Protein AF-A0A0J6ZMY3-F1 (afdb_monomer)

InterPro domains:
  IPR015421 Pyridoxal phosphate-dependent transferase, major domain [G3DSA:3.40.640.10] (1-55)
  IPR015424 Pyridoxal phosphate-dependent transferase [SSF53383] (2-53)

Solvent-accessible surface area (backbone atoms only — not comparable to full-atom values): 3758 Å² total; per-residue (Å²): 113,69,67,59,58,51,44,61,74,78,44,94,63,62,60,47,80,44,45,49,52,57,18,87,90,79,60,44,68,58,52,70,69,56,51,52,49,50,54,52,49,29,63,76,64,67,29,49,74,45,79,46,60,89,73,68,72,78,88,130

Secondary structure (DSSP, 8-state):
-HHHHHHHHHS---EEEE--SSBTTTTB---HHHHHHHHHHHHHTTPEEEE--TT-----

Radius of gyration: 12.61 Å; Cα contacts (8 Å, |Δi|>4): 60; chains: 1; bounding box: 27×29×28 Å

Structure (mmCIF, N/CA/C/O backbone):
data_AF-A0A0J6ZMY3-F1
#
_entry.id   AF-A0A0J6ZMY3-F1
#
loop_
_atom_site.group_PDB
_atom_site.id
_atom_site.type_symbol
_atom_site.label_atom_id
_atom_site.label_alt_id
_atom_site.label_comp_id
_atom_site.label_asym_id
_atom_site.label_entity_id
_atom_site.label_seq_id
_atom_site.pdbx_PDB_ins_code
_atom_site.Cartn_x
_atom_site.Cartn_y
_atom_site.Cartn_z
_atom_site.occupancy
_atom_site.B_iso_or_equiv
_atom_site.auth_seq_id
_atom_site.auth_comp_id
_atom_site.auth_asym_id
_atom_site.auth_atom_id
_atom_site.pdbx_PDB_model_num
ATOM 1 N N . MET A 1 1 ? 5.530 6.228 5.090 1.00 83.75 1 MET A N 1
ATOM 2 C CA . MET A 1 1 ? 4.572 5.438 5.903 1.00 83.75 1 MET A CA 1
ATOM 3 C C . MET A 1 1 ? 3.808 6.268 6.938 1.00 83.75 1 MET A C 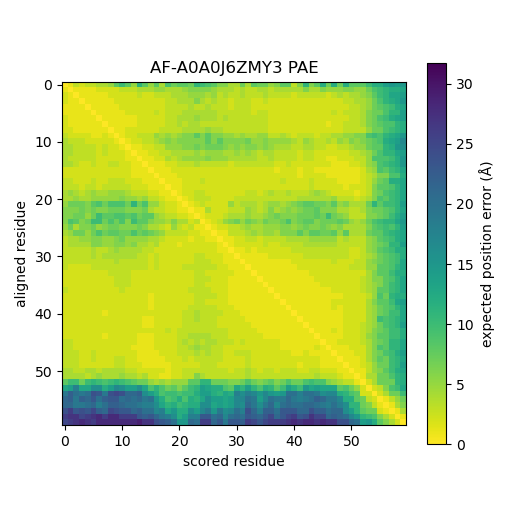1
ATOM 5 O O . MET A 1 1 ? 2.628 6.022 7.143 1.00 83.75 1 MET A O 1
ATOM 9 N N . GLU A 1 2 ? 4.431 7.264 7.571 1.00 89.69 2 GLU A N 1
ATOM 10 C CA . GLU A 1 2 ? 3.770 8.136 8.559 1.00 89.69 2 GLU A CA 1
ATOM 11 C C . GLU A 1 2 ? 2.493 8.820 8.031 1.00 89.69 2 GLU A C 1
ATOM 13 O O . GLU A 1 2 ? 1.483 8.868 8.729 1.00 89.69 2 GLU A O 1
ATOM 18 N N . SER A 1 3 ? 2.493 9.250 6.765 1.00 91.56 3 SER A N 1
ATOM 19 C CA . SER A 1 3 ? 1.321 9.853 6.118 1.00 91.56 3 SER A CA 1
ATOM 20 C C . SER A 1 3 ? 0.118 8.907 6.045 1.00 91.56 3 SER A C 1
ATOM 22 O O . SER A 1 3 ? -1.002 9.350 6.268 1.00 91.56 3 SER A O 1
ATOM 24 N N . LEU A 1 4 ? 0.332 7.604 5.808 1.00 90.75 4 LEU A N 1
ATOM 25 C CA . L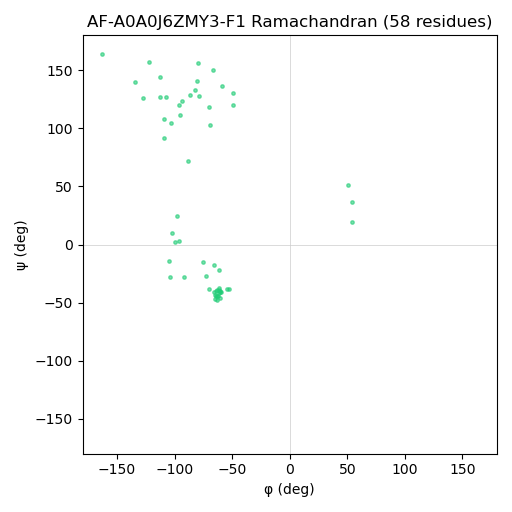EU A 1 4 ? -0.748 6.609 5.821 1.00 90.75 4 LEU A CA 1
ATOM 26 C C . LEU A 1 4 ? -1.396 6.535 7.208 1.00 90.75 4 LEU A C 1
ATOM 28 O O . LEU A 1 4 ? -2.616 6.529 7.320 1.00 90.75 4 LEU A O 1
ATOM 32 N N . VAL A 1 5 ? -0.582 6.527 8.267 1.00 93.00 5 VAL A N 1
ATOM 33 C CA . VAL A 1 5 ? -1.069 6.473 9.653 1.00 93.00 5 VAL A CA 1
ATOM 34 C C . VAL A 1 5 ? -1.869 7.723 10.013 1.00 93.00 5 VAL A C 1
ATOM 36 O O . VAL A 1 5 ? -2.874 7.613 10.707 1.00 93.00 5 VAL A O 1
ATOM 39 N N . GLN A 1 6 ? -1.436 8.904 9.563 1.00 94.56 6 GLN A N 1
ATOM 40 C CA . GLN A 1 6 ? -2.198 10.139 9.769 1.00 94.56 6 GLN A CA 1
ATOM 41 C C . GLN A 1 6 ?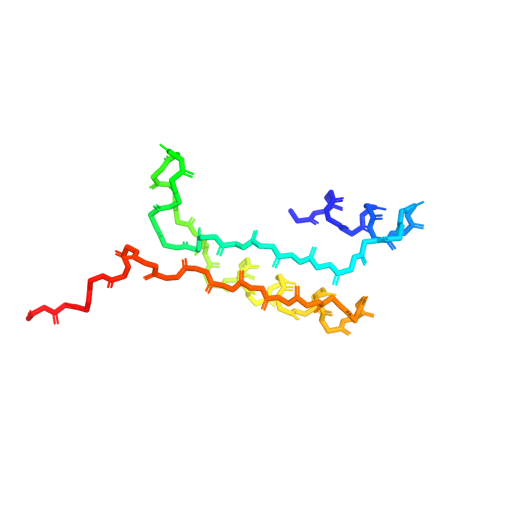 -3.551 10.070 9.063 1.00 94.56 6 GLN A C 1
ATOM 43 O O . GLN A 1 6 ? -4.574 10.298 9.699 1.00 94.56 6 GLN A O 1
ATOM 48 N N . LEU A 1 7 ? -3.565 9.651 7.797 1.00 94.38 7 LEU A N 1
ATOM 49 C CA . LEU A 1 7 ? -4.798 9.519 7.031 1.00 94.38 7 LEU A CA 1
ATOM 50 C C . LEU A 1 7 ? -5.776 8.513 7.656 1.00 94.38 7 LEU A C 1
ATOM 52 O O . LEU A 1 7 ? -6.957 8.809 7.748 1.00 94.38 7 LEU A O 1
ATOM 56 N N . CYS A 1 8 ? -5.297 7.380 8.180 1.00 93.12 8 CYS A N 1
ATOM 57 C CA . CYS A 1 8 ? -6.153 6.405 8.875 1.00 93.12 8 CYS A CA 1
ATOM 58 C C . CYS A 1 8 ? -6.762 6.936 10.186 1.00 93.12 8 CYS A C 1
ATOM 60 O O . CYS A 1 8 ? -7.673 6.322 10.733 1.00 93.12 8 CYS A O 1
ATOM 62 N N . LYS A 1 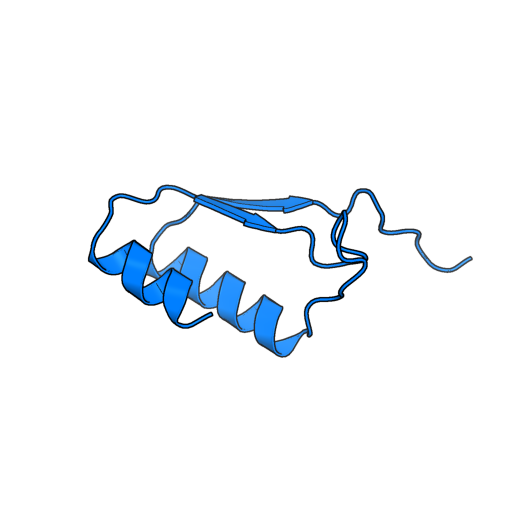9 ? -6.217 8.021 10.753 1.00 93.31 9 LYS A N 1
ATOM 6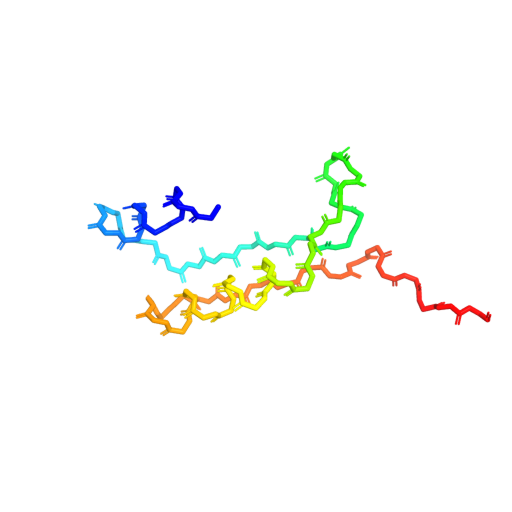3 C CA . LYS A 1 9 ? -6.742 8.651 11.975 1.00 93.31 9 LYS A CA 1
ATOM 64 C C . LYS A 1 9 ? -7.744 9.759 11.680 1.00 93.31 9 LYS A C 1
ATOM 66 O O . LYS A 1 9 ? -8.557 10.063 12.549 1.00 93.31 9 LYS A O 1
ATOM 71 N N . THR A 1 10 ? -7.628 10.408 10.524 1.00 95.06 10 THR A N 1
ATOM 72 C CA . THR A 1 10 ? -8.430 11.587 10.174 1.00 95.06 10 THR A CA 1
ATOM 73 C C . THR A 1 10 ? -9.540 11.272 9.183 1.00 95.06 10 THR A C 1
ATOM 75 O O . THR A 1 10 ? -10.569 11.935 9.21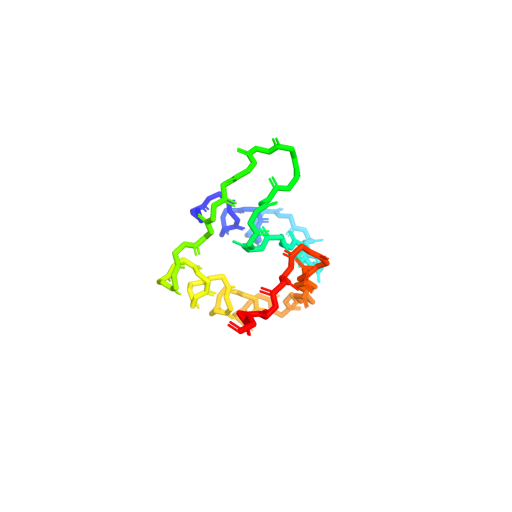5 1.00 95.06 10 THR A O 1
ATOM 78 N N . GLU A 1 11 ? -9.349 10.255 8.345 1.00 93.56 11 GLU A N 1
ATOM 79 C CA . GLU A 1 11 ? -10.252 9.871 7.265 1.00 93.56 11 GLU A CA 1
ATOM 80 C C . GLU A 1 11 ? -10.726 8.420 7.425 1.00 93.56 11 GLU A C 1
ATOM 82 O O . GLU A 1 11 ? -10.045 7.585 8.026 1.00 93.56 11 GLU A O 1
ATOM 87 N N . ASP A 1 12 ? -11.872 8.099 6.823 1.00 92.19 12 ASP A N 1
ATOM 88 C CA . ASP A 1 12 ? -12.419 6.737 6.779 1.00 92.19 12 ASP A CA 1
ATOM 89 C C . ASP A 1 12 ? -11.870 5.967 5.564 1.00 92.19 12 ASP A C 1
ATOM 91 O O . ASP A 1 12 ? -12.533 5.778 4.540 1.00 92.19 12 ASP A O 1
ATOM 95 N N . ILE A 1 13 ? -10.588 5.600 5.636 1.00 94.75 13 ILE A N 1
ATOM 96 C CA . ILE A 1 13 ? -9.914 4.826 4.587 1.00 94.75 13 ILE A CA 1
ATOM 97 C C . ILE A 1 13 ? -10.226 3.343 4.752 1.00 94.75 13 ILE A C 1
ATOM 99 O O . ILE A 1 13 ? -10.065 2.774 5.825 1.00 94.75 13 ILE A O 1
ATOM 103 N N . THR A 1 14 ? -10.587 2.690 3.650 1.00 94.44 14 THR A N 1
ATOM 104 C CA . THR A 1 14 ? -10.980 1.273 3.635 1.00 94.44 14 THR A CA 1
ATOM 105 C C . THR A 1 14 ? -9.911 0.340 3.067 1.00 94.44 14 THR A C 1
ATOM 107 O O . THR A 1 14 ? -9.992 -0.877 3.245 1.00 94.44 14 THR A O 1
ATOM 110 N N . GLY A 1 15 ? -8.893 0.876 2.389 1.00 94.81 15 GLY A N 1
ATOM 111 C CA . GLY A 1 15 ? -7.897 0.050 1.720 1.00 94.81 15 GLY A CA 1
ATOM 112 C C . GLY A 1 15 ? -6.609 0.762 1.334 1.00 94.81 15 GLY A C 1
ATOM 113 O O . GLY A 1 15 ? -6.528 1.988 1.284 1.00 94.81 15 GLY A O 1
ATOM 114 N N . LEU A 1 16 ? -5.601 -0.055 1.049 1.00 95.31 16 LEU A N 1
ATOM 115 C CA . LEU A 1 16 ? -4.283 0.332 0.575 1.00 95.31 16 LEU A CA 1
ATOM 116 C C . LEU A 1 16 ? -3.965 -0.472 -0.693 1.00 95.31 16 LEU A C 1
ATOM 118 O O . LEU A 1 16 ? -4.014 -1.699 -0.675 1.00 95.31 16 LEU A O 1
ATOM 122 N N . TYR A 1 17 ? -3.617 0.219 -1.777 1.00 94.56 17 TYR A N 1
ATOM 123 C CA . TYR A 1 17 ? -3.107 -0.392 -3.005 1.00 94.56 17 TYR A CA 1
ATOM 124 C C . TYR A 1 17 ? -1.612 -0.100 -3.128 1.00 94.56 17 TYR A C 1
ATOM 126 O O . TYR A 1 17 ? -1.206 1.063 -3.047 1.00 94.56 17 TYR A O 1
ATOM 134 N N . ILE A 1 18 ? -0.802 -1.141 -3.310 1.00 92.50 18 ILE A N 1
ATOM 135 C CA . ILE A 1 18 ? 0.653 -1.020 -3.440 1.00 92.50 18 ILE A CA 1
ATOM 136 C C . ILE A 1 18 ? 1.175 -1.854 -4.605 1.00 92.50 18 ILE A C 1
ATOM 138 O O . ILE A 1 18 ? 0.761 -2.992 -4.795 1.00 92.50 18 ILE A O 1
ATOM 142 N N . ILE A 1 19 ? 2.131 -1.283 -5.340 1.00 92.62 19 ILE A N 1
ATOM 143 C CA . ILE A 1 19 ? 2.978 -1.986 -6.308 1.00 92.62 19 ILE A CA 1
ATOM 144 C C . ILE A 1 19 ? 4.377 -2.030 -5.674 1.00 92.62 19 ILE A C 1
ATOM 146 O O . ILE A 1 19 ? 5.104 -1.039 -5.769 1.00 92.62 19 ILE A O 1
ATOM 150 N N . PRO A 1 20 ? 4.718 -3.085 -4.914 1.00 89.00 20 PRO A N 1
ATOM 151 C CA . PRO A 1 20 ? 5.951 -3.116 -4.127 1.00 89.00 20 PRO A CA 1
ATOM 152 C C . PRO A 1 20 ? 7.197 -3.296 -4.999 1.00 89.00 20 PRO A C 1
ATOM 154 O O . PRO A 1 20 ? 8.265 -2.813 -4.634 1.00 89.00 20 PRO A O 1
ATOM 157 N N . ASP A 1 21 ? 7.049 -3.936 -6.158 1.00 89.31 21 ASP A N 1
ATOM 158 C CA . ASP A 1 21 ? 8.136 -4.239 -7.080 1.00 89.31 21 ASP A CA 1
ATOM 159 C C . ASP A 1 21 ? 7.965 -3.430 -8.368 1.00 89.31 21 ASP A C 1
ATOM 161 O O . ASP A 1 21 ? 6.909 -3.488 -8.998 1.00 89.31 21 ASP A O 1
ATOM 165 N N . HIS A 1 22 ? 9.000 -2.690 -8.782 1.00 84.94 22 HIS A N 1
ATOM 166 C CA . HIS A 1 22 ? 8.979 -1.878 -10.006 1.00 84.94 22 HIS A CA 1
ATOM 167 C C . HIS A 1 22 ? 7.746 -0.965 -10.112 1.00 84.94 22 HIS A C 1
ATOM 169 O O . HIS A 1 22 ? 7.050 -0.957 -11.129 1.00 84.94 22 HIS A O 1
ATOM 175 N N . GLN A 1 23 ? 7.468 -0.184 -9.066 1.00 82.56 23 GLN A N 1
ATOM 176 C CA . GLN A 1 23 ? 6.275 0.653 -8.980 1.00 82.56 23 GLN A CA 1
ATOM 177 C C . GLN A 1 23 ? 6.087 1.493 -10.254 1.00 82.56 23 GLN A C 1
ATOM 179 O O . GLN A 1 23 ? 6.919 2.323 -10.604 1.00 82.56 23 GLN A O 1
ATOM 184 N N . ASN A 1 24 ? 4.971 1.327 -10.956 1.00 78.88 24 ASN A N 1
ATOM 185 C CA . ASN A 1 24 ? 4.665 2.144 -12.128 1.00 78.88 24 ASN A CA 1
ATOM 186 C C . ASN A 1 24 ? 4.129 3.525 -11.681 1.00 78.88 24 ASN A C 1
ATOM 188 O O . ASN A 1 24 ? 3.182 3.549 -10.890 1.00 78.88 24 ASN A O 1
ATOM 192 N N . PRO A 1 25 ? 4.660 4.681 -12.140 1.00 87.31 25 PRO A N 1
ATOM 193 C CA . PRO A 1 25 ? 5.718 4.892 -13.144 1.00 87.31 25 PRO A CA 1
ATOM 194 C C . PRO A 1 25 ? 7.117 5.166 -12.569 1.00 87.31 25 PRO A C 1
ATOM 196 O O . PRO A 1 25 ? 8.045 5.461 -13.316 1.00 87.31 25 PRO A O 1
ATOM 199 N N . THR A 1 26 ? 7.274 5.148 -11.249 1.00 87.81 26 THR A N 1
ATOM 200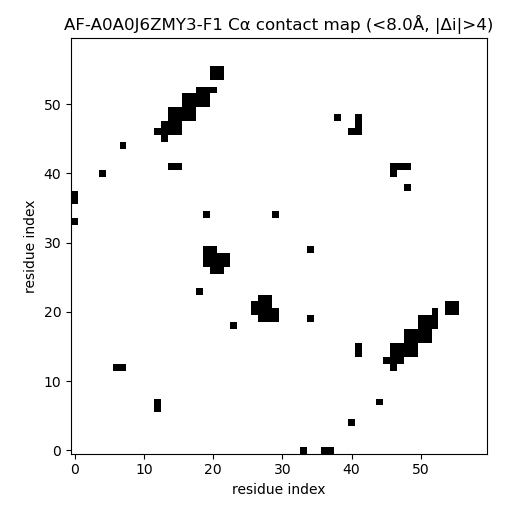 C CA . THR A 1 26 ? 8.492 5.593 -10.555 1.00 87.81 26 THR A CA 1
ATOM 201 C C . THR A 1 26 ? 9.655 4.600 -10.655 1.00 87.81 26 THR A C 1
ATOM 203 O O . THR A 1 26 ? 10.789 4.971 -10.367 1.00 87.81 26 THR A O 1
ATOM 206 N N . ALA A 1 27 ? 9.381 3.359 -11.063 1.00 86.69 27 ALA A N 1
ATOM 207 C CA . ALA A 1 27 ? 10.282 2.210 -11.077 1.00 86.69 27 ALA A CA 1
ATOM 208 C C . ALA A 1 27 ? 10.935 1.904 -9.716 1.00 86.69 27 ALA A C 1
ATOM 210 O O . ALA A 1 27 ? 11.957 1.226 -9.667 1.00 86.69 27 ALA A O 1
ATOM 211 N N . LEU A 1 28 ? 10.361 2.403 -8.616 1.00 88.62 28 LEU A N 1
ATOM 212 C CA . LEU A 1 28 ? 10.891 2.193 -7.271 1.00 88.62 28 LEU A CA 1
ATOM 213 C C . LEU A 1 28 ? 10.503 0.817 -6.728 1.00 88.62 28 LEU A C 1
ATOM 215 O O . LEU A 1 28 ? 9.491 0.238 -7.125 1.00 88.62 28 LEU A O 1
ATOM 219 N N . TRP A 1 29 ? 11.297 0.335 -5.778 1.00 90.06 29 TRP A N 1
ATOM 220 C CA . TRP A 1 29 ? 11.014 -0.867 -5.004 1.00 90.06 29 TRP A CA 1
ATOM 221 C C . TRP A 1 29 ? 10.763 -0.482 -3.555 1.00 90.06 29 TRP A C 1
ATOM 223 O O . TRP A 1 29 ? 11.396 0.436 -3.029 1.00 90.06 29 TRP A O 1
ATOM 233 N N . MET A 1 30 ? 9.846 -1.195 -2.919 1.00 91.12 30 MET A N 1
ATOM 234 C CA . MET A 1 30 ? 9.602 -1.097 -1.491 1.00 91.12 30 MET A CA 1
ATOM 235 C C . MET A 1 30 ? 10.550 -2.046 -0.761 1.00 91.12 30 MET A C 1
ATOM 237 O O . MET A 1 30 ? 10.614 -3.232 -1.082 1.00 91.12 30 MET A O 1
ATOM 241 N N . GLU A 1 31 ? 11.275 -1.550 0.241 1.00 93.06 31 GLU A N 1
ATOM 242 C CA . GLU A 1 31 ? 12.104 -2.435 1.058 1.00 93.06 31 GLU A CA 1
ATOM 243 C C . GLU A 1 31 ? 11.227 -3.398 1.873 1.00 93.06 31 GLU A C 1
ATOM 245 O O . GLU A 1 31 ? 10.132 -3.049 2.320 1.00 93.06 31 GLU A O 1
ATOM 250 N N . GLU A 1 32 ? 11.739 -4.595 2.166 1.00 90.81 32 GLU A N 1
ATOM 251 C CA . GLU A 1 32 ? 11.026 -5.603 2.968 1.00 90.81 32 GLU A CA 1
ATOM 252 C C . GLU A 1 32 ? 10.536 -5.036 4.313 1.00 90.81 32 GLU A C 1
ATOM 254 O O . GLU A 1 32 ? 9.412 -5.290 4.747 1.00 90.81 32 GLU A O 1
ATOM 259 N N . LYS A 1 33 ? 11.343 -4.182 4.955 1.00 94.75 33 LYS A N 1
ATOM 260 C CA . LYS A 1 33 ? 10.963 -3.495 6.197 1.00 94.75 33 LYS A CA 1
ATOM 261 C C . LYS A 1 33 ? 9.742 -2.587 6.011 1.00 94.75 33 LYS A C 1
ATOM 263 O O . LYS A 1 33 ? 8.874 -2.529 6.884 1.00 94.75 33 LYS A O 1
ATOM 268 N N . GLU A 1 34 ? 9.670 -1.859 4.902 1.00 92.94 34 GLU A N 1
ATOM 269 C CA . GLU A 1 34 ? 8.542 -0.978 4.596 1.00 92.94 34 GLU A CA 1
ATOM 270 C C . GLU A 1 34 ? 7.283 -1.784 4.276 1.00 92.94 34 GLU A C 1
ATOM 272 O O . GLU A 1 34 ? 6.199 -1.425 4.744 1.00 92.94 34 GLU A O 1
ATOM 277 N N . ARG A 1 35 ? 7.434 -2.914 3.576 1.00 92.81 35 ARG A N 1
ATOM 278 C CA . ARG A 1 35 ? 6.343 -3.852 3.287 1.00 92.81 35 ARG A CA 1
ATOM 279 C C . ARG A 1 35 ? 5.767 -4.462 4.564 1.00 92.81 35 ARG A C 1
ATOM 281 O O . ARG A 1 35 ? 4.551 -4.470 4.760 1.00 92.81 35 ARG A O 1
ATOM 288 N N . GLN A 1 36 ? 6.627 -4.878 5.493 1.00 94.31 36 GLN A N 1
ATOM 289 C CA . GLN A 1 36 ? 6.211 -5.358 6.815 1.00 94.31 36 GLN A CA 1
ATOM 290 C C . GLN A 1 36 ? 5.469 -4.275 7.605 1.00 94.31 36 GLN A C 1
ATOM 292 O O . GLN A 1 36 ? 4.440 -4.554 8.226 1.00 94.31 36 GLN A O 1
ATOM 297 N N . GLN A 1 37 ? 5.946 -3.028 7.546 1.00 95.62 37 GLN A N 1
ATOM 298 C CA . GLN A 1 37 ? 5.272 -1.906 8.193 1.00 95.62 37 GLN A CA 1
ATOM 299 C C . GLN A 1 37 ? 3.899 -1.618 7.564 1.00 95.62 37 GLN A C 1
ATOM 301 O O . GLN A 1 37 ? 2.938 -1.371 8.296 1.00 95.62 37 GLN A O 1
ATOM 306 N N . ALA A 1 38 ? 3.776 -1.679 6.235 1.00 94.19 38 ALA A N 1
ATOM 307 C CA . ALA A 1 38 ? 2.500 -1.537 5.534 1.00 94.19 38 ALA A CA 1
ATOM 308 C C . ALA A 1 38 ? 1.508 -2.629 5.961 1.00 94.19 38 ALA A C 1
ATOM 310 O O . ALA A 1 38 ? 0.369 -2.325 6.321 1.00 94.19 38 ALA A O 1
ATOM 311 N N . ALA A 1 39 ? 1.958 -3.886 6.016 1.00 94.06 39 ALA A N 1
ATOM 312 C CA . ALA A 1 39 ? 1.141 -5.015 6.450 1.00 94.06 39 ALA A CA 1
ATOM 313 C C . ALA A 1 39 ? 0.685 -4.891 7.915 1.00 94.06 39 ALA A C 1
ATOM 315 O O . ALA A 1 39 ? -0.454 -5.238 8.238 1.00 94.06 39 ALA A O 1
ATOM 316 N N . ALA A 1 40 ? 1.550 -4.397 8.806 1.00 96.38 40 ALA A N 1
ATOM 317 C CA . ALA A 1 40 ? 1.194 -4.135 10.200 1.00 96.38 40 ALA A CA 1
ATOM 318 C C . ALA A 1 40 ? 0.118 -3.043 10.310 1.00 96.38 40 ALA A C 1
ATOM 320 O O . ALA A 1 40 ? -0.876 -3.226 11.014 1.00 96.38 40 ALA A O 1
ATOM 321 N N . ASN A 1 41 ? 0.269 -1.953 9.554 1.00 95.25 41 ASN A N 1
ATOM 322 C CA . ASN A 1 41 ? -0.702 -0.862 9.528 1.00 95.25 41 ASN A CA 1
ATOM 323 C C . ASN A 1 41 ? -2.054 -1.320 8.962 1.00 95.25 41 ASN A C 1
ATOM 325 O O . ASN A 1 41 ? -3.087 -1.023 9.555 1.00 95.25 41 ASN A O 1
ATOM 329 N N . CYS A 1 42 ? -2.066 -2.095 7.871 1.00 95.75 42 CYS A N 1
ATOM 330 C CA . CYS A 1 42 ? -3.313 -2.613 7.301 1.00 95.75 42 CYS A CA 1
ATOM 331 C C . CYS A 1 42 ? -4.082 -3.475 8.308 1.00 95.75 42 CYS A C 1
ATOM 333 O O . CYS A 1 42 ? -5.293 -3.330 8.436 1.00 95.75 42 CYS A O 1
ATOM 335 N N . ARG A 1 43 ? -3.383 -4.316 9.084 1.00 95.75 43 ARG A N 1
ATOM 336 C CA . ARG A 1 43 ? -4.006 -5.097 10.165 1.00 95.75 43 ARG A CA 1
ATOM 337 C C . ARG A 1 43 ? -4.550 -4.210 11.279 1.00 95.75 43 ARG A C 1
ATOM 339 O O . ARG A 1 43 ? -5.676 -4.415 11.713 1.00 95.75 43 ARG A O 1
ATOM 346 N N . GLN A 1 44 ? -3.766 -3.234 11.736 1.00 96.12 44 GLN A N 1
ATOM 347 C CA . GLN A 1 44 ? -4.158 -2.338 12.826 1.00 96.12 44 GLN A CA 1
ATOM 348 C C . GLN A 1 44 ? -5.409 -1.515 12.486 1.00 96.12 44 GLN A C 1
ATOM 350 O O . GLN A 1 44 ? -6.262 -1.309 13.347 1.00 96.12 44 GLN A O 1
ATOM 355 N N . TYR A 1 45 ? -5.510 -1.050 11.241 1.00 95.62 45 TYR A N 1
ATOM 356 C CA . TYR A 1 45 ? -6.588 -0.176 10.778 1.00 95.62 45 TYR A CA 1
ATOM 357 C C . TYR A 1 45 ? -7.662 -0.909 9.962 1.00 95.62 45 TYR A C 1
ATOM 359 O O . TYR A 1 45 ? -8.540 -0.265 9.407 1.00 95.62 45 TYR A O 1
ATOM 367 N N . HIS A 1 46 ? -7.625 -2.246 9.925 1.00 95.62 46 HIS A N 1
ATOM 368 C CA . HIS A 1 46 ? -8.584 -3.092 9.201 1.00 95.62 46 HIS A CA 1
ATOM 369 C C . HIS A 1 46 ? -8.731 -2.730 7.712 1.00 95.62 46 HIS A C 1
ATOM 371 O O . HIS A 1 46 ? -9.816 -2.819 7.140 1.00 95.62 46 HIS A O 1
ATOM 377 N N . LEU A 1 47 ? -7.624 -2.337 7.079 1.00 96.88 47 LEU A N 1
ATOM 378 C 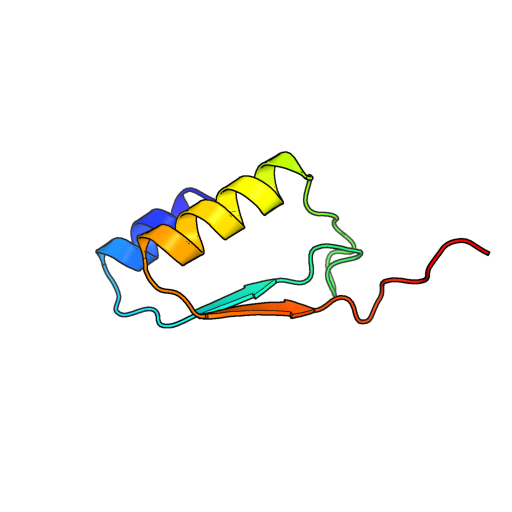CA . LEU A 1 47 ? -7.589 -1.978 5.665 1.00 96.88 47 LEU A CA 1
ATOM 379 C C . LEU A 1 47 ? -7.521 -3.231 4.795 1.00 96.88 47 LEU A C 1
ATOM 381 O O . LEU A 1 47 ? -6.750 -4.156 5.069 1.00 96.88 47 LEU A O 1
ATOM 385 N N . ILE A 1 48 ? -8.245 -3.215 3.679 1.00 96.50 48 ILE A N 1
ATOM 386 C CA . ILE A 1 48 ? -8.013 -4.158 2.585 1.00 96.50 48 ILE A CA 1
ATOM 387 C C . ILE A 1 48 ? -6.678 -3.793 1.929 1.00 96.50 48 ILE A C 1
ATOM 389 O O . ILE A 1 48 ? -6.533 -2.699 1.390 1.00 96.50 48 ILE A O 1
ATOM 393 N N . CYS A 1 49 ? -5.705 -4.701 1.960 1.00 94.75 49 CYS A N 1
ATOM 394 C CA . CYS A 1 49 ? -4.442 -4.525 1.247 1.00 94.75 49 CYS A CA 1
ATOM 395 C C . CYS A 1 49 ? -4.513 -5.242 -0.103 1.00 94.75 49 CYS A C 1
ATOM 397 O O . CYS A 1 49 ? -4.714 -6.457 -0.142 1.00 94.75 49 CYS A O 1
ATOM 399 N N . ILE A 1 50 ? -4.350 -4.499 -1.196 1.00 94.31 50 ILE A N 1
ATOM 400 C CA . ILE A 1 50 ? -4.218 -5.044 -2.548 1.00 94.31 50 ILE A CA 1
ATOM 401 C C . ILE A 1 50 ? -2.769 -4.840 -2.977 1.00 94.31 50 ILE A C 1
ATOM 403 O O . ILE A 1 50 ? -2.342 -3.714 -3.239 1.00 94.31 50 ILE A O 1
ATOM 407 N N . GLU A 1 51 ? -2.022 -5.937 -3.035 1.00 90.62 51 GLU A N 1
ATOM 408 C CA . GLU A 1 51 ? -0.672 -5.940 -3.584 1.00 90.62 51 GLU A CA 1
ATOM 409 C C . GLU A 1 51 ? -0.718 -6.319 -5.059 1.00 90.62 51 GLU A C 1
ATOM 411 O O . GLU A 1 51 ? -1.217 -7.381 -5.435 1.00 90.62 51 GLU A O 1
ATOM 416 N N . ASP A 1 52 ? -0.184 -5.438 -5.891 1.00 89.38 52 ASP A N 1
ATOM 417 C CA . ASP A 1 52 ? -0.070 -5.646 -7.321 1.00 89.38 52 ASP A CA 1
ATOM 418 C C . ASP A 1 52 ? 1.373 -6.018 -7.671 1.00 89.38 52 ASP A C 1
ATOM 420 O O . ASP A 1 52 ? 2.280 -5.187 -7.667 1.00 89.38 52 ASP A O 1
ATOM 424 N N . GLY A 1 53 ? 1.570 -7.305 -7.952 1.00 80.81 53 GLY A N 1
ATOM 425 C CA . GLY A 1 53 ? 2.836 -7.879 -8.400 1.00 80.81 53 GLY A CA 1
ATOM 426 C C . GLY A 1 53 ? 2.921 -8.055 -9.915 1.00 80.81 53 GLY A C 1
ATOM 427 O O . GLY A 1 53 ? 3.646 -8.930 -10.367 1.00 80.81 53 GLY A O 1
ATOM 428 N N . THR A 1 54 ? 2.174 -7.299 -10.727 1.00 67.50 54 THR A N 1
ATOM 429 C CA . THR A 1 54 ? 2.080 -7.544 -12.185 1.00 67.50 54 THR A CA 1
ATOM 430 C C . THR A 1 54 ? 3.429 -7.424 -12.916 1.00 67.50 54 THR A C 1
ATOM 432 O O . THR A 1 54 ? 3.604 -8.009 -13.982 1.00 67.50 54 THR A O 1
ATOM 435 N N . LEU A 1 55 ? 4.407 -6.713 -12.341 1.00 58.44 55 LEU A N 1
ATOM 436 C CA . LEU A 1 55 ? 5.781 -6.618 -12.858 1.00 58.44 55 LEU A CA 1
ATOM 437 C C . LEU A 1 55 ? 6.761 -7.607 -12.207 1.00 58.44 55 LEU A C 1
ATOM 439 O O . LEU A 1 55 ? 7.946 -7.592 -12.537 1.00 58.44 55 LEU A O 1
ATOM 443 N N . PHE A 1 56 ? 6.291 -8.479 -11.313 1.00 56.97 56 PHE A N 1
ATOM 444 C CA . PHE A 1 56 ? 7.099 -9.558 -10.763 1.00 56.97 56 PHE A CA 1
ATOM 445 C C . PHE A 1 56 ? 7.373 -10.590 -11.862 1.00 56.97 56 PHE A C 1
ATOM 447 O O . PHE A 1 56 ? 6.514 -11.396 -12.223 1.00 56.97 56 PHE A O 1
ATOM 454 N N . VAL A 1 57 ? 8.587 -10.555 -12.406 1.00 57.56 57 VAL A N 1
ATOM 455 C CA . VAL A 1 57 ? 9.125 -11.621 -13.250 1.00 57.56 57 VAL A CA 1
ATOM 456 C C . VAL A 1 57 ? 9.951 -12.520 -12.327 1.00 57.56 57 VAL A C 1
ATOM 458 O O . VAL A 1 57 ? 10.977 -12.057 -11.828 1.00 57.56 57 VAL A O 1
ATOM 461 N N . PRO A 1 58 ? 9.528 -13.768 -12.048 1.00 54.56 58 PRO A N 1
ATOM 462 C CA . PRO A 1 58 ? 10.363 -14.701 -11.301 1.00 54.56 58 PRO A CA 1
ATOM 463 C C . PRO A 1 58 ? 11.679 -14.900 -12.061 1.00 54.56 58 PRO A C 1
ATOM 465 O O . PRO A 1 58 ? 11.654 -15.028 -13.288 1.00 54.56 58 PRO A O 1
ATOM 468 N N . GLU A 1 59 ? 12.809 -14.905 -11.350 1.00 58.94 59 GLU A N 1
ATOM 469 C CA . GLU A 1 59 ? 14.119 -15.215 -11.936 1.00 58.94 59 GLU A CA 1
ATOM 470 C C . GLU A 1 59 ? 14.040 -16.520 -12.757 1.00 58.94 59 GLU A C 1
ATOM 472 O O . GLU A 1 59 ? 13.488 -17.520 -12.287 1.00 58.94 59 GLU A O 1
ATOM 477 N N . GLN A 1 60 ? 14.544 -16.476 -13.999 1.00 42.56 60 GLN A N 1
ATOM 478 C CA . GLN A 1 60 ? 14.806 -17.657 -14.834 1.00 42.56 60 GLN A CA 1
ATOM 479 C C . GLN A 1 60 ? 16.073 -18.372 -14.369 1.00 42.56 60 GLN A C 1
ATOM 481 O O . GLN A 1 60 ? 17.053 -17.658 -14.057 1.00 42.56 60 GLN A O 1
#

Mean predicted aligned error: 5.13 Å

Foldseek 3Di:
DVVVVVCLVVHDAAADEDAQALPPPVGDHHDPVRVVVVVVVCVVSVHH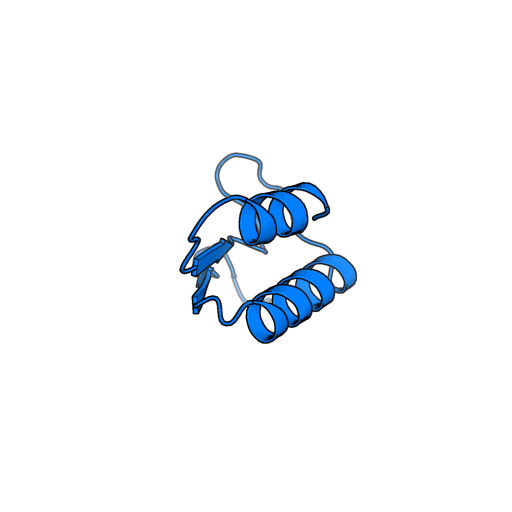YHYDPVVDDDDD

Sequence (60 aa):
MESLVQLCKTEDITGLYIIPDHQNPTALWMEEKERQQAAANCRQYHLICIEDGTLFVPEQ

pLDDT: mean 87.88, std 12.21, range [42.56, 96.88]

Organism: NCBI:txid1122219

Nearest PDB structures (foldseek):
  7nga-assembly1_A  TM=5.592E-01  e=7.170E-01  Mus musculus
  5jcf-assembly2_B  TM=4.991E-01  e=1.172E+00  Gallus gallus
  5jcf-assembly1_A  TM=4.993E-01  e=1.258E+00  Gallus gallus
  5jc7-assembly1_B  TM=4.685E-01  e=1.917E+00  Gallus gallus
  5jc7-assembly1_A  TM=4.683E-01  e=2.540E+00  Gallus gallus